Protein AF-T2T5H1-F1 (afdb_monomer_lite)

Radius of gyration: 21.7 Å; chains: 1; bounding box: 58×24×58 Å

Secondary structure (DSSP, 8-state):
--HHHHHHHHHHHHHHHHHHHHHHHHHHHHHHHHHTSS-HHHHHHHHHHHHHHHHHHHHHHHHHHHHHHHHHHHHHHHHHHH-----HHHHHHHHHHHHHHHHHHHHHHHHHHHHHHHHHHHHHHHHHHHHHHTTTT-

Sequence (138 aa):
MKPFDIILEARRILENRIKTLLLFFGLNMVCLSVSFTDKPHLCFWFLVVGCFLVHEWKKKQKDFQSVKSLKFDSVSELEKDLNMEVTNDEWENIKKLNEKLKMFFNVENAFYIFLLVSYLIVAMRAILSLIDNHGVLK

InterPro domains:
  IPR056918 Octameric membrane protein [PF24838] (10-126)

Organism: NCBI:txid1337391

pLDDT: mean 78.78, std 9.97, range [45.59, 91.56]

Foldseek 3Di:
DDLVVLLVVLVVVVVVVVVVLVVLLVLLVVLLVQLPDPPLVSVVVSLVVSVVSLVVVVVVLVVVVVVVVVSVVVVVVCCVVPVDCPDPVSVVSSVVSVVVVVVVVVVSVVSSVVSVVSSVVSVVVSVVVVCVVVVVPD

Structure (mmCIF, N/CA/C/O backbone):
data_AF-T2T5H1-F1
#
_entry.id   AF-T2T5H1-F1
#
loop_
_atom_site.group_PDB
_atom_site.id
_atom_site.type_symbol
_atom_site.label_atom_id
_atom_site.label_alt_id
_atom_site.label_comp_id
_atom_site.label_asym_id
_atom_site.label_entity_id
_atom_site.label_seq_id
_atom_site.pdbx_PDB_ins_code
_atom_site.Cartn_x
_atom_site.Cartn_y
_atom_site.Cartn_z
_atom_site.occupancy
_atom_site.B_iso_or_equiv
_atom_site.auth_seq_id
_atom_site.auth_comp_id
_atom_site.auth_asym_id
_atom_site.auth_atom_id
_atom_site.pdbx_PDB_model_num
ATOM 1 N N . MET A 1 1 ? -28.756 6.363 16.195 1.00 56.78 1 MET A N 1
ATOM 2 C CA . MET A 1 1 ? -27.808 5.273 15.867 1.00 56.78 1 MET A CA 1
ATOM 3 C C . MET A 1 1 ? -27.033 4.965 17.136 1.00 56.78 1 MET A C 1
ATOM 5 O O . MET A 1 1 ? -26.671 5.926 17.804 1.00 56.78 1 MET A O 1
ATOM 9 N N . LYS A 1 2 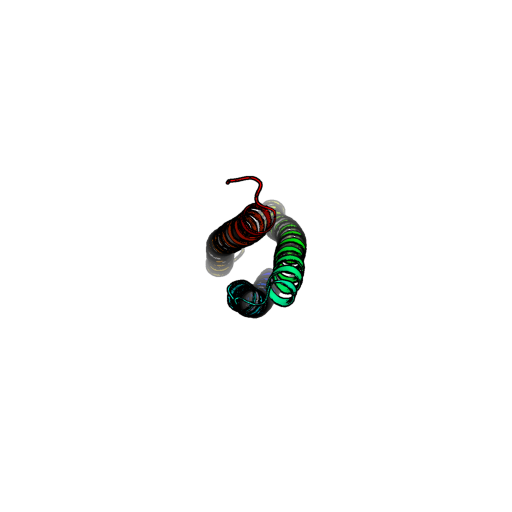? -26.872 3.700 17.547 1.00 66.06 2 LYS A N 1
ATOM 10 C CA . LYS A 1 2 ? -26.190 3.405 18.821 1.00 66.06 2 LYS A CA 1
ATOM 11 C C . LYS A 1 2 ? -24.668 3.599 18.668 1.00 66.06 2 LYS A C 1
ATOM 13 O O . LYS A 1 2 ? -24.154 3.313 17.584 1.00 66.06 2 LYS A O 1
ATOM 18 N N . PRO A 1 3 ? -23.938 4.023 19.718 1.00 62.53 3 PRO A N 1
ATOM 19 C CA . PRO A 1 3 ? -22.474 4.159 19.688 1.00 62.53 3 PRO A CA 1
ATOM 20 C C . PRO A 1 3 ? -21.775 2.868 19.244 1.00 62.53 3 PRO A C 1
ATOM 22 O O . PRO A 1 3 ? -20.865 2.886 18.414 1.00 62.53 3 PRO A O 1
ATOM 25 N N . PHE A 1 4 ? -22.286 1.728 19.712 1.00 68.69 4 PHE A N 1
ATOM 26 C CA . PHE A 1 4 ? -21.807 0.399 19.345 1.00 68.69 4 PHE A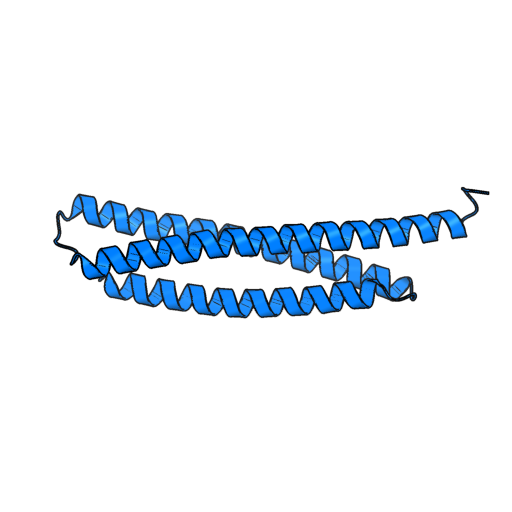 CA 1
ATOM 27 C C . PHE A 1 4 ? -21.866 0.107 17.834 1.00 68.69 4 PHE A C 1
ATOM 29 O O . PHE A 1 4 ? -20.916 -0.444 17.274 1.00 68.69 4 PHE A O 1
ATOM 36 N N . ASP A 1 5 ? -22.937 0.524 17.148 1.00 74.50 5 ASP A N 1
ATOM 37 C CA . ASP A 1 5 ? -23.087 0.309 15.702 1.00 74.50 5 ASP A CA 1
ATOM 38 C C . ASP A 1 5 ? -22.009 1.074 14.917 1.00 74.50 5 ASP A C 1
ATOM 40 O O . ASP A 1 5 ? -21.441 0.559 13.952 1.00 74.50 5 ASP A O 1
ATOM 44 N N . ILE A 1 6 ? -21.667 2.282 15.378 1.00 71.38 6 ILE A N 1
ATOM 45 C CA . ILE A 1 6 ? -20.627 3.132 14.786 1.00 71.38 6 ILE A CA 1
ATOM 46 C C . ILE A 1 6 ? -19.242 2.494 14.969 1.00 71.38 6 ILE A C 1
ATOM 48 O O . ILE A 1 6 ? -18.436 2.478 14.035 1.00 71.38 6 ILE A O 1
ATOM 52 N N . ILE A 1 7 ? -18.965 1.925 16.147 1.00 69.75 7 ILE A N 1
ATOM 53 C CA . ILE A 1 7 ? -17.705 1.223 16.443 1.00 69.75 7 ILE A CA 1
ATOM 54 C C . ILE A 1 7 ? -17.549 -0.016 15.556 1.00 69.75 7 ILE A C 1
ATOM 56 O O . ILE A 1 7 ? -16.4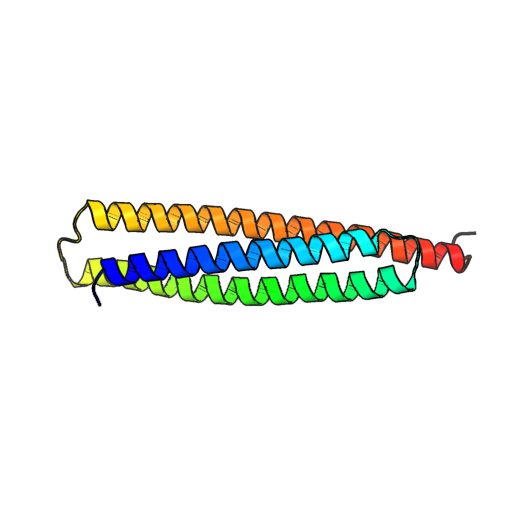77 -0.242 14.980 1.00 69.75 7 ILE A O 1
ATOM 60 N N . LEU A 1 8 ? -18.609 -0.818 15.428 1.00 78.69 8 LEU A N 1
ATOM 61 C CA . LEU A 1 8 ? -18.605 -2.022 14.600 1.00 78.69 8 LEU A CA 1
ATOM 62 C C . LEU A 1 8 ? -18.370 -1.672 13.125 1.00 78.69 8 LEU A C 1
ATOM 64 O O . LEU A 1 8 ? -17.551 -2.307 12.452 1.00 78.69 8 LEU A O 1
ATOM 68 N N . GLU A 1 9 ? -19.035 -0.627 12.633 1.00 79.94 9 GLU A N 1
ATOM 69 C CA . GLU A 1 9 ? -18.847 -0.140 11.270 1.00 79.94 9 GLU A CA 1
ATOM 70 C C . GLU A 1 9 ? -17.416 0.376 11.045 1.00 79.94 9 GLU A C 1
ATOM 72 O O . GLU A 1 9 ? -16.777 0.018 10.053 1.00 79.94 9 GLU A O 1
ATOM 77 N N . ALA A 1 10 ? -16.863 1.143 11.990 1.00 72.44 10 ALA A N 1
ATOM 78 C CA . ALA A 1 10 ? -15.492 1.642 11.918 1.00 72.44 10 ALA A CA 1
ATOM 79 C C . ALA A 1 10 ? -14.456 0.505 11.879 1.00 72.44 10 ALA A C 1
ATOM 81 O O . ALA A 1 10 ? -13.491 0.577 11.111 1.00 72.44 10 ALA A O 1
ATOM 82 N N . ARG A 1 11 ? -14.665 -0.573 12.651 1.00 78.31 11 ARG A N 1
ATOM 83 C CA . ARG A 1 11 ? -13.800 -1.765 12.620 1.00 78.31 11 ARG A CA 1
ATOM 84 C C . ARG A 1 11 ? -13.862 -2.469 11.263 1.00 78.31 11 ARG A C 1
ATOM 86 O O . ARG A 1 11 ? -12.814 -2.766 10.695 1.00 78.31 11 ARG A O 1
ATOM 93 N N . ARG A 1 12 ? -15.061 -2.665 10.705 1.00 82.81 12 ARG A N 1
ATOM 94 C CA . ARG A 1 12 ? -15.241 -3.267 9.371 1.00 82.81 12 ARG A CA 1
ATOM 95 C C . ARG A 1 12 ? -14.568 -2.435 8.273 1.00 82.81 12 ARG A C 1
ATOM 97 O O . ARG A 1 12 ? -13.922 -2.991 7.386 1.00 82.81 12 ARG A O 1
ATOM 104 N N . ILE A 1 13 ? -14.676 -1.105 8.339 1.00 79.38 13 ILE A N 1
ATOM 105 C CA . ILE A 1 13 ? -13.982 -0.199 7.411 1.00 79.38 13 ILE A CA 1
ATOM 106 C C . ILE A 1 13 ? -12.462 -0.364 7.537 1.00 79.38 13 ILE A C 1
ATOM 108 O O . ILE A 1 13 ? -11.773 -0.448 6.520 1.00 79.38 13 ILE A O 1
ATOM 112 N N . LEU A 1 14 ? -11.929 -0.440 8.761 1.00 77.12 14 LEU A N 1
ATOM 113 C CA . LEU A 1 14 ? -10.494 -0.618 8.995 1.00 77.12 14 LEU A CA 1
ATOM 114 C C . LEU A 1 14 ? -9.970 -1.947 8.427 1.00 77.12 14 LEU A C 1
ATOM 116 O O . LEU A 1 14 ? -8.944 -1.949 7.751 1.00 77.12 14 LEU A O 1
ATOM 120 N N . GLU A 1 15 ? -10.669 -3.060 8.650 1.00 82.69 15 GLU A N 1
ATOM 121 C CA . GLU A 1 15 ? -10.280 -4.369 8.102 1.00 82.69 15 GLU A CA 1
ATOM 122 C C . GLU A 1 15 ? -10.257 -4.362 6.567 1.00 82.69 15 GLU A C 1
ATOM 124 O O . GLU A 1 15 ? -9.273 -4.784 5.949 1.00 82.69 15 GLU A O 1
ATOM 129 N N . ASN A 1 16 ? -11.293 -3.800 5.938 1.00 82.31 16 ASN A N 1
ATOM 130 C CA . ASN A 1 16 ? -11.340 -3.646 4.484 1.00 82.31 16 ASN A CA 1
ATOM 131 C C . ASN A 1 16 ? -10.192 -2.772 3.961 1.00 82.31 16 ASN A C 1
ATOM 133 O O . ASN A 1 16 ? -9.614 -3.070 2.911 1.00 82.31 16 ASN A O 1
ATOM 137 N N . ARG A 1 17 ? -9.817 -1.717 4.692 1.00 79.50 17 ARG A N 1
ATOM 138 C CA . ARG A 1 17 ? -8.676 -0.863 4.339 1.00 79.50 17 ARG A CA 1
ATOM 139 C C . ARG A 1 17 ? -7.352 -1.604 4.418 1.00 79.50 17 ARG A C 1
ATOM 141 O O . ARG A 1 17 ? -6.583 -1.509 3.468 1.00 79.50 17 ARG A O 1
ATOM 148 N N . ILE A 1 18 ? -7.106 -2.373 5.479 1.00 82.25 18 ILE A N 1
ATOM 149 C CA . ILE A 1 18 ? -5.887 -3.188 5.614 1.00 82.25 18 ILE A CA 1
ATOM 150 C C . ILE A 1 18 ? -5.756 -4.144 4.428 1.00 82.25 18 ILE A C 1
ATOM 152 O O . ILE A 1 18 ? -4.702 -4.210 3.798 1.00 82.25 18 ILE A O 1
ATOM 156 N N . LYS A 1 19 ? -6.844 -4.834 4.070 1.00 85.50 19 LYS A N 1
ATOM 157 C CA . LYS A 1 19 ? -6.856 -5.751 2.925 1.00 85.50 19 LYS A CA 1
ATOM 158 C C . LYS A 1 19 ? -6.554 -5.029 1.610 1.00 85.50 19 LYS A C 1
ATOM 160 O O . LYS A 1 19 ? -5.750 -5.508 0.814 1.00 85.50 19 LYS A O 1
ATOM 165 N N . THR A 1 20 ? -7.175 -3.870 1.397 1.00 86.19 20 THR A N 1
ATOM 166 C CA . THR A 1 20 ? -6.970 -3.066 0.184 1.00 86.19 20 THR A CA 1
ATOM 167 C C . THR A 1 20 ? -5.537 -2.532 0.120 1.00 86.19 20 THR A C 1
ATOM 169 O O . THR A 1 20 ? -4.919 -2.583 -0.938 1.00 86.19 20 THR A O 1
ATOM 172 N N . LEU A 1 21 ? -4.972 -2.093 1.247 1.00 84.81 21 LEU A N 1
ATOM 173 C CA . LEU A 1 21 ? -3.586 -1.639 1.339 1.00 84.81 21 LEU A CA 1
ATOM 174 C C . LEU A 1 21 ? -2.599 -2.751 1.002 1.00 84.81 21 LEU A C 1
ATOM 176 O O . LEU A 1 21 ? -1.700 -2.529 0.199 1.00 84.81 21 LEU A O 1
ATOM 180 N N . LEU A 1 22 ? -2.773 -3.942 1.577 1.00 86.06 22 LEU A N 1
ATOM 181 C CA . LEU A 1 22 ? -1.898 -5.081 1.296 1.00 86.06 22 LEU A CA 1
ATOM 182 C C . LEU A 1 22 ? -1.936 -5.460 -0.188 1.00 86.06 22 LEU A C 1
ATOM 184 O O . LEU A 1 22 ? -0.890 -5.721 -0.780 1.00 86.06 22 LEU A O 1
ATOM 188 N N . LEU A 1 23 ? -3.121 -5.423 -0.804 1.00 88.25 23 LEU A N 1
ATOM 189 C CA . LEU A 1 23 ? -3.286 -5.662 -2.235 1.00 88.25 23 LEU A CA 1
ATOM 190 C C . LEU A 1 23 ? -2.548 -4.606 -3.076 1.00 88.25 23 LEU A C 1
ATOM 192 O O . LEU A 1 23 ? -1.759 -4.956 -3.951 1.00 88.25 23 LEU A O 1
ATOM 196 N N . PHE A 1 24 ? -2.774 -3.318 -2.800 1.00 87.44 24 PHE A N 1
ATOM 197 C CA . PHE A 1 24 ? -2.122 -2.222 -3.525 1.00 87.44 24 PHE A CA 1
ATOM 198 C C . PHE A 1 24 ? -0.608 -2.234 -3.347 1.00 87.44 24 PHE A C 1
ATOM 200 O O . PHE A 1 24 ? 0.124 -2.004 -4.310 1.00 87.44 24 PHE A O 1
ATOM 207 N N . PHE A 1 25 ? -0.136 -2.514 -2.136 1.00 86.25 25 PHE A N 1
ATOM 208 C CA . PHE A 1 25 ? 1.281 -2.642 -1.845 1.00 86.25 25 PHE A CA 1
ATOM 209 C C . PHE A 1 25 ? 1.894 -3.802 -2.634 1.00 86.25 25 PHE A C 1
ATOM 211 O O . PHE A 1 25 ? 2.887 -3.601 -3.325 1.00 86.25 25 PHE A O 1
ATOM 218 N N . GLY A 1 26 ? 1.261 -4.980 -2.626 1.00 89.69 26 GLY A N 1
ATOM 219 C CA . GLY A 1 26 ? 1.710 -6.132 -3.409 1.00 89.69 26 GLY A CA 1
ATOM 220 C C . GLY A 1 26 ? 1.799 -5.835 -4.908 1.00 89.69 26 GLY A C 1
ATOM 221 O O . GLY A 1 26 ? 2.828 -6.101 -5.526 1.00 89.69 26 GLY A O 1
ATOM 222 N N . LEU A 1 27 ? 0.769 -5.207 -5.485 1.00 90.19 27 LEU A N 1
ATOM 223 C CA . LEU A 1 27 ? 0.769 -4.805 -6.897 1.00 90.19 27 LEU A CA 1
ATOM 224 C C . LEU A 1 27 ? 1.889 -3.808 -7.218 1.00 90.19 27 LEU A C 1
ATOM 226 O O . LEU A 1 27 ? 2.564 -3.950 -8.237 1.00 90.19 27 LEU A O 1
ATOM 230 N N . ASN A 1 28 ? 2.125 -2.830 -6.341 1.00 90.12 28 ASN A N 1
ATOM 231 C CA . ASN A 1 28 ? 3.214 -1.871 -6.508 1.00 90.12 28 ASN A CA 1
ATOM 232 C C . ASN A 1 28 ? 4.593 -2.528 -6.406 1.00 90.12 28 ASN A C 1
ATOM 234 O O . ASN A 1 28 ? 5.475 -2.179 -7.180 1.00 90.12 28 ASN A O 1
ATOM 238 N N . MET A 1 29 ? 4.778 -3.503 -5.514 1.00 90.00 29 MET A N 1
ATOM 239 C CA . MET A 1 29 ? 6.034 -4.253 -5.419 1.00 90.00 29 MET A CA 1
ATOM 240 C C . MET A 1 29 ? 6.309 -5.074 -6.684 1.00 90.00 29 MET A C 1
ATOM 242 O O . MET A 1 29 ? 7.457 -5.152 -7.118 1.00 90.00 29 MET A O 1
ATOM 246 N N . VAL A 1 30 ? 5.270 -5.638 -7.311 1.00 89.69 30 VAL A N 1
ATOM 247 C CA . VAL A 1 30 ? 5.387 -6.308 -8.618 1.00 89.69 30 VAL A CA 1
ATOM 248 C C . VAL A 1 30 ? 5.727 -5.305 -9.722 1.00 89.69 30 VAL A C 1
ATOM 250 O O . VAL A 1 30 ? 6.624 -5.556 -10.519 1.00 89.69 30 VAL A O 1
ATOM 253 N N . CYS A 1 31 ? 5.061 -4.147 -9.764 1.00 88.56 31 CYS A N 1
ATOM 254 C CA . CYS A 1 31 ? 5.375 -3.122 -10.762 1.00 88.56 31 CYS A CA 1
ATOM 255 C C . CYS A 1 31 ? 6.813 -2.627 -10.611 1.00 88.56 31 CYS A C 1
ATOM 257 O O . CYS A 1 31 ? 7.553 -2.547 -11.590 1.00 88.56 31 CYS A O 1
ATOM 259 N N . LEU A 1 32 ? 7.231 -2.353 -9.377 1.00 87.69 32 LEU A N 1
ATOM 260 C CA . LEU A 1 32 ? 8.572 -1.891 -9.072 1.00 87.69 32 LEU A CA 1
ATOM 261 C C . LEU A 1 32 ? 9.622 -2.938 -9.465 1.00 87.69 32 LEU A C 1
ATOM 263 O O . LEU A 1 32 ? 10.580 -2.586 -10.145 1.00 87.69 32 LEU A O 1
ATOM 267 N N . SER A 1 33 ? 9.428 -4.217 -9.122 1.00 86.62 33 SER A N 1
ATOM 268 C CA . SER A 1 33 ? 10.382 -5.284 -9.462 1.00 86.62 33 SER A CA 1
ATOM 269 C C . SER A 1 33 ? 10.537 -5.482 -10.971 1.00 86.62 33 SER A C 1
ATOM 271 O O . SER A 1 33 ? 11.662 -5.576 -11.461 1.00 86.62 33 SER A O 1
ATOM 273 N N . VAL A 1 34 ? 9.437 -5.457 -11.732 1.00 85.88 34 VAL A N 1
ATOM 274 C CA . VAL A 1 34 ? 9.490 -5.528 -13.202 1.00 85.88 34 VAL A CA 1
ATOM 275 C C . VAL A 1 34 ? 10.163 -4.286 -13.788 1.00 85.88 34 VAL A C 1
ATOM 277 O O . VAL A 1 34 ? 10.884 -4.383 -14.783 1.00 85.88 34 VAL A O 1
ATOM 280 N N . SER A 1 35 ? 10.014 -3.130 -13.140 1.00 82.06 35 SER A N 1
ATOM 281 C CA . SER A 1 35 ? 10.652 -1.893 -13.589 1.00 82.06 35 SER A CA 1
ATOM 282 C C . SER A 1 35 ? 12.176 -1.878 -13.396 1.00 82.06 35 SER A C 1
ATOM 284 O O . SER A 1 35 ? 12.853 -1.066 -14.019 1.00 82.06 35 SER A O 1
ATOM 286 N N . PHE A 1 36 ? 12.745 -2.794 -12.603 1.00 78.25 36 PHE A N 1
ATOM 287 C CA . PHE A 1 36 ? 14.200 -2.975 -12.491 1.00 78.25 36 PHE A CA 1
ATOM 288 C C . PHE A 1 36 ? 14.808 -3.882 -13.571 1.00 78.25 36 PHE A C 1
ATOM 290 O O . PHE A 1 36 ? 16.035 -3.987 -13.632 1.00 78.25 36 PHE A O 1
ATOM 297 N N . THR A 1 37 ? 13.983 -4.519 -14.409 1.00 79.62 37 THR A N 1
ATOM 298 C CA . THR A 1 37 ? 14.454 -5.402 -15.485 1.00 79.62 37 THR A CA 1
ATOM 299 C C . THR A 1 37 ? 15.112 -4.621 -16.625 1.00 79.62 37 THR A C 1
ATOM 301 O O . THR A 1 37 ? 14.730 -3.493 -16.925 1.00 79.62 37 THR A O 1
ATOM 304 N N . ASP A 1 38 ? 16.056 -5.253 -17.325 1.00 71.81 38 ASP A N 1
ATOM 305 C CA . ASP A 1 38 ? 16.834 -4.615 -18.401 1.00 71.81 38 ASP A CA 1
ATOM 306 C C . ASP A 1 38 ? 16.057 -4.454 -19.723 1.00 71.81 38 ASP A C 1
ATOM 308 O O . ASP A 1 38 ? 16.614 -4.071 -20.750 1.00 71.81 38 ASP A O 1
ATOM 312 N N . LYS A 1 39 ? 14.752 -4.758 -19.732 1.00 79.19 39 LYS A N 1
ATOM 313 C CA . LYS A 1 39 ? 13.885 -4.589 -20.903 1.00 79.19 39 LYS A CA 1
ATOM 314 C C . LYS A 1 39 ? 13.264 -3.185 -20.874 1.00 79.19 39 LYS A C 1
ATOM 316 O O . LYS A 1 39 ? 12.314 -2.972 -20.119 1.00 79.19 39 LYS A O 1
ATOM 321 N N . PRO A 1 40 ? 13.707 -2.244 -21.730 1.00 73.38 40 PRO A N 1
ATOM 322 C CA . PRO A 1 40 ? 13.332 -0.831 -21.621 1.00 73.38 40 PRO A CA 1
ATOM 323 C C . PRO A 1 40 ? 11.833 -0.587 -21.831 1.00 73.38 40 PRO A C 1
ATOM 325 O O . PRO A 1 40 ? 11.243 0.249 -21.155 1.00 73.38 40 PRO A O 1
ATOM 328 N N . HIS A 1 41 ? 11.190 -1.362 -22.712 1.00 77.50 41 HIS A N 1
ATOM 329 C CA . HIS A 1 41 ? 9.745 -1.270 -22.923 1.00 77.50 41 HIS A CA 1
ATOM 330 C C . HIS A 1 41 ? 8.967 -1.686 -21.667 1.00 77.50 41 HIS A C 1
ATOM 332 O O . HIS A 1 41 ? 8.119 -0.931 -21.205 1.00 77.50 41 HIS A O 1
ATOM 338 N N . LEU A 1 42 ? 9.277 -2.841 -21.064 1.00 79.75 42 LEU A N 1
ATOM 339 C CA . LEU A 1 42 ? 8.601 -3.292 -19.841 1.00 79.75 42 LEU A CA 1
ATOM 340 C C . LEU A 1 42 ? 8.854 -2.330 -18.684 1.00 79.75 42 LEU A C 1
ATOM 342 O O . LEU A 1 42 ? 7.914 -1.983 -17.978 1.00 79.75 42 LEU A O 1
ATOM 346 N N . CYS A 1 43 ? 10.091 -1.854 -18.536 1.00 81.69 43 CYS A N 1
ATOM 347 C CA . CYS A 1 43 ? 10.441 -0.851 -17.540 1.00 81.69 43 CYS A CA 1
ATOM 348 C C . CYS A 1 43 ? 9.539 0.385 -17.653 1.00 81.69 43 CYS A C 1
ATOM 350 O O . CYS A 1 43 ? 8.899 0.769 -16.677 1.00 81.69 43 CYS A O 1
ATOM 352 N N . PHE A 1 44 ? 9.402 0.949 -18.856 1.00 82.81 44 PHE A N 1
ATOM 353 C CA . PHE A 1 44 ? 8.569 2.127 -19.078 1.00 82.81 44 PHE A CA 1
ATOM 354 C C . PHE A 1 44 ? 7.081 1.865 -18.800 1.00 82.81 44 PHE A C 1
ATOM 356 O O . PHE A 1 44 ? 6.442 2.637 -18.086 1.00 82.81 44 PHE A O 1
ATOM 363 N N . TRP A 1 45 ? 6.526 0.760 -19.309 1.00 86.00 45 TRP A N 1
ATOM 364 C CA . TRP A 1 45 ? 5.117 0.409 -19.091 1.00 86.00 45 TRP A CA 1
ATOM 365 C C . TRP A 1 45 ? 4.795 0.217 -17.603 1.00 86.00 45 TRP A C 1
ATOM 367 O O . TRP A 1 45 ? 3.814 0.773 -17.109 1.00 86.00 45 TRP A O 1
ATOM 377 N N . PHE A 1 46 ? 5.628 -0.526 -16.871 1.00 87.56 46 PHE A N 1
ATOM 378 C CA . PHE A 1 46 ? 5.405 -0.788 -15.448 1.00 87.56 46 PHE A CA 1
ATOM 379 C C . PHE A 1 46 ? 5.709 0.420 -14.556 1.00 87.56 46 PHE A C 1
ATOM 381 O O . PHE A 1 46 ? 5.047 0.576 -13.530 1.00 87.56 46 PHE A O 1
ATOM 388 N N . LEU A 1 47 ? 6.609 1.320 -14.967 1.00 86.69 47 LEU A N 1
ATOM 389 C CA . LEU A 1 47 ? 6.802 2.617 -14.315 1.00 86.69 47 LEU A CA 1
ATOM 390 C C . LEU A 1 47 ? 5.520 3.460 -14.398 1.00 86.69 47 LEU A C 1
ATOM 392 O O . LEU A 1 47 ? 5.058 3.985 -13.386 1.00 86.69 47 LEU A O 1
ATOM 396 N N . VAL A 1 48 ? 4.914 3.561 -15.586 1.00 87.75 48 VAL A N 1
ATOM 397 C CA . VAL A 1 48 ? 3.672 4.326 -15.795 1.00 87.75 48 VAL A CA 1
ATOM 398 C C . VAL A 1 48 ? 2.513 3.717 -15.005 1.00 87.75 48 VAL A C 1
ATOM 400 O O . VAL A 1 48 ? 1.826 4.436 -14.277 1.00 87.75 48 VAL A O 1
ATOM 403 N N . VAL A 1 49 ? 2.317 2.396 -15.093 1.00 90.81 49 VAL A N 1
ATOM 404 C CA . VAL A 1 49 ? 1.265 1.684 -14.344 1.00 90.81 49 VAL A CA 1
ATOM 405 C C . VAL A 1 49 ? 1.474 1.825 -12.835 1.00 90.81 49 VAL A C 1
ATOM 407 O O . VAL A 1 49 ? 0.528 2.121 -12.107 1.00 90.81 49 VAL A O 1
ATOM 410 N N . GLY A 1 50 ? 2.710 1.680 -12.360 1.00 90.00 50 GLY A N 1
ATOM 411 C CA . GLY A 1 50 ? 3.066 1.842 -10.955 1.00 90.00 50 GLY A CA 1
ATOM 412 C C . GLY A 1 50 ? 2.759 3.240 -10.418 1.00 90.00 50 GLY A C 1
ATOM 413 O O . GLY A 1 50 ? 2.070 3.387 -9.406 1.00 90.00 50 GLY A O 1
ATOM 414 N N . CYS A 1 51 ? 3.175 4.282 -11.140 1.00 88.81 51 CYS A N 1
ATOM 415 C CA . CYS A 1 51 ? 2.853 5.672 -10.809 1.00 88.81 51 CYS A CA 1
ATOM 416 C C . CYS A 1 51 ? 1.339 5.940 -10.813 1.00 88.81 51 CYS A C 1
ATOM 418 O O . CYS A 1 51 ? 0.833 6.632 -9.925 1.00 88.81 51 CYS A O 1
ATOM 420 N N . PHE A 1 52 ? 0.598 5.368 -11.768 1.00 90.31 52 PHE A N 1
ATOM 421 C CA . PHE A 1 52 ? -0.861 5.477 -11.820 1.00 90.31 52 PHE A CA 1
ATOM 422 C C . PHE A 1 52 ? -1.529 4.847 -10.587 1.00 90.31 52 PHE A C 1
ATOM 424 O O . PHE A 1 52 ? -2.382 5.478 -9.961 1.00 90.31 52 PHE A O 1
ATOM 431 N N . LEU A 1 53 ? -1.093 3.652 -10.175 1.00 90.12 53 LEU A N 1
ATOM 432 C CA . LEU A 1 53 ? -1.603 2.978 -8.977 1.00 90.12 53 LEU A CA 1
ATOM 433 C C . LEU A 1 53 ? -1.333 3.784 -7.699 1.00 90.12 53 LEU A C 1
ATOM 435 O O . LEU A 1 53 ? -2.214 3.894 -6.845 1.00 90.12 53 LEU A O 1
ATOM 439 N N . VAL A 1 54 ? -0.141 4.378 -7.568 1.00 89.50 54 VAL A N 1
ATOM 440 C CA . VAL A 1 54 ? 0.201 5.273 -6.446 1.00 89.50 54 VAL A CA 1
ATOM 441 C C . VAL A 1 54 ? -0.715 6.501 -6.419 1.00 89.50 54 VAL A C 1
ATOM 443 O O . VAL A 1 54 ? -1.173 6.918 -5.350 1.00 89.50 54 VAL A O 1
ATOM 446 N N . HIS A 1 55 ? -1.021 7.071 -7.585 1.00 88.12 55 HIS A N 1
ATOM 447 C CA . HIS A 1 55 ? -1.923 8.212 -7.697 1.00 88.12 55 HIS A CA 1
ATOM 448 C C . HIS A 1 55 ? -3.367 7.857 -7.304 1.00 88.12 55 HIS A C 1
ATOM 450 O O . HIS A 1 55 ? -3.968 8.551 -6.477 1.00 88.12 55 HIS A O 1
ATOM 456 N N . GLU A 1 56 ? -3.921 6.761 -7.834 1.00 89.00 56 GLU A N 1
ATOM 457 C CA . GLU A 1 56 ? -5.258 6.291 -7.448 1.00 89.00 56 GLU A CA 1
ATOM 458 C C . GLU A 1 56 ? -5.354 5.987 -5.952 1.00 89.00 56 GLU A C 1
ATOM 460 O O . GLU A 1 56 ? -6.346 6.339 -5.305 1.00 89.00 56 GLU A O 1
ATOM 465 N N . TRP A 1 57 ? -4.309 5.378 -5.388 1.00 86.19 57 TRP A N 1
ATOM 466 C CA . TRP A 1 57 ? -4.231 5.097 -3.961 1.00 86.19 57 TRP A CA 1
ATOM 467 C C . TRP A 1 57 ? -4.340 6.376 -3.127 1.00 86.19 57 TRP A C 1
ATOM 469 O O . TRP A 1 57 ? -5.153 6.452 -2.203 1.00 86.19 57 TRP A O 1
ATOM 479 N N . LYS A 1 58 ? -3.586 7.420 -3.488 1.00 85.81 58 LYS A N 1
ATOM 480 C CA . LYS A 1 58 ? -3.619 8.707 -2.782 1.00 85.81 58 LYS A CA 1
ATOM 481 C C . LYS A 1 58 ? -4.984 9.385 -2.851 1.00 85.81 58 LYS A C 1
ATOM 483 O O . LYS A 1 58 ? -5.399 10.008 -1.874 1.00 85.81 58 LYS A O 1
ATOM 488 N N . LYS A 1 59 ? -5.694 9.260 -3.975 1.00 86.75 59 LYS A N 1
ATOM 489 C CA . LYS A 1 59 ? -7.065 9.772 -4.104 1.00 86.75 59 LYS A CA 1
ATOM 490 C C . LYS A 1 59 ? -8.002 9.066 -3.121 1.00 86.75 59 LYS A C 1
ATOM 492 O O . LYS A 1 59 ? -8.622 9.733 -2.300 1.00 86.75 59 LYS A O 1
ATOM 497 N N . LYS A 1 60 ? -8.000 7.727 -3.118 1.00 83.00 60 LYS A N 1
ATOM 498 C CA . LYS A 1 60 ? -8.804 6.929 -2.176 1.00 83.00 60 LYS A CA 1
ATOM 499 C C . LYS A 1 60 ? -8.471 7.252 -0.720 1.00 83.00 60 LYS A C 1
ATOM 501 O O . LYS A 1 60 ? -9.369 7.361 0.108 1.00 83.00 60 LYS A O 1
ATOM 506 N N . GLN A 1 61 ? -7.193 7.446 -0.398 1.00 81.06 61 GLN A N 1
ATOM 507 C CA . GLN A 1 61 ? -6.761 7.775 0.959 1.00 81.06 61 GLN A CA 1
ATOM 508 C C . GLN A 1 61 ? -7.361 9.097 1.468 1.00 81.06 61 GLN A C 1
ATOM 510 O O . GLN A 1 61 ? -7.805 9.156 2.616 1.00 81.06 61 GLN A O 1
ATOM 515 N N . LYS A 1 62 ? -7.415 10.136 0.620 1.00 82.75 62 LYS A N 1
ATOM 516 C CA . LYS A 1 62 ? -8.028 11.431 0.965 1.00 82.75 62 LYS A CA 1
ATOM 517 C C . LYS A 1 62 ? -9.521 11.293 1.259 1.00 82.75 62 LYS A C 1
ATOM 519 O O . LYS A 1 62 ? -9.984 11.809 2.276 1.00 82.75 62 LYS A O 1
ATOM 524 N N . ASP A 1 63 ? -10.240 10.550 0.421 1.00 80.56 63 ASP A N 1
ATOM 525 C CA . ASP A 1 63 ? -11.676 10.310 0.597 1.00 80.56 63 ASP A CA 1
ATOM 526 C C . ASP A 1 63 ? -11.947 9.603 1.938 1.00 80.56 63 ASP A C 1
ATOM 528 O O . ASP A 1 63 ? -12.811 10.012 2.715 1.00 80.56 63 ASP A O 1
ATOM 532 N N . PHE A 1 64 ? -11.132 8.601 2.285 1.00 75.44 64 PHE A N 1
ATOM 533 C CA . PHE A 1 64 ? -11.245 7.904 3.569 1.00 75.44 64 PHE A CA 1
ATOM 534 C C . PHE A 1 64 ? -10.905 8.775 4.779 1.00 75.44 64 PHE A C 1
ATOM 536 O O . PHE A 1 64 ? -11.511 8.607 5.840 1.00 75.44 64 PHE A O 1
ATOM 543 N N . GLN A 1 65 ? -9.932 9.678 4.660 1.00 76.69 65 GLN A N 1
ATOM 544 C CA . GLN A 1 65 ? -9.580 10.592 5.744 1.00 76.69 65 GLN A CA 1
ATOM 545 C C . GLN A 1 65 ? -10.729 11.564 6.042 1.00 76.69 65 GLN A C 1
ATOM 547 O O . GLN A 1 65 ? -11.049 11.764 7.212 1.00 76.69 65 GLN A O 1
ATOM 552 N N . SER A 1 66 ? -11.380 12.086 4.999 1.00 75.75 66 SER A N 1
ATOM 553 C CA . SER A 1 66 ? -12.534 12.986 5.110 1.00 75.75 66 SER A CA 1
ATOM 554 C C . SER A 1 66 ? -13.759 12.303 5.726 1.00 75.75 66 SER A C 1
ATOM 556 O O . SER A 1 66 ? -14.332 12.816 6.685 1.00 75.75 66 SER A O 1
ATOM 558 N N . VAL A 1 67 ? -14.133 11.111 5.244 1.00 74.62 67 VAL A N 1
ATOM 559 C CA . VAL A 1 67 ? -15.279 10.365 5.799 1.00 74.62 67 VAL A CA 1
ATOM 560 C C . VAL A 1 67 ? -15.038 9.998 7.264 1.00 74.62 67 VAL A C 1
ATOM 562 O O . VAL A 1 67 ? -15.963 10.021 8.076 1.00 74.62 67 VAL A O 1
ATOM 565 N N . LYS A 1 68 ? -13.792 9.670 7.628 1.00 72.00 68 LYS A N 1
ATOM 566 C CA . LYS A 1 68 ? -13.439 9.341 9.010 1.00 72.00 68 LYS A CA 1
ATOM 567 C C . LYS A 1 68 ? -13.532 10.562 9.926 1.00 72.00 68 LYS A C 1
ATOM 569 O O . LYS A 1 68 ? -14.131 10.421 10.987 1.00 72.00 68 LYS A O 1
ATOM 574 N N . SER A 1 69 ? -12.911 11.695 9.574 1.00 68.44 69 SER A N 1
ATOM 575 C CA . SER A 1 69 ? -12.952 12.887 10.437 1.00 68.44 69 SER A CA 1
ATOM 576 C C . SER A 1 69 ? -14.397 13.268 10.719 1.00 68.44 69 SER A C 1
ATOM 578 O O . SER A 1 69 ? -14.778 13.334 11.876 1.00 68.44 69 SER A O 1
ATOM 580 N N . LEU A 1 70 ? -15.231 13.294 9.678 1.00 63.66 70 LEU A N 1
ATOM 581 C CA . LEU A 1 70 ? -16.649 13.608 9.795 1.00 63.66 70 LEU A CA 1
ATOM 582 C C . LEU A 1 70 ? -17.389 12.647 10.741 1.00 63.66 70 LEU A C 1
ATOM 584 O O . LEU A 1 70 ? -18.097 13.102 11.631 1.00 63.66 70 LEU A O 1
ATOM 588 N N . LYS A 1 71 ? -17.182 11.325 10.624 1.00 71.06 71 LYS A N 1
ATOM 589 C CA . LYS A 1 71 ? -17.817 10.352 11.535 1.00 71.06 71 LYS A CA 1
ATOM 590 C C . LYS A 1 71 ? -17.352 10.500 12.991 1.00 71.06 71 LYS A C 1
ATOM 592 O O . LYS A 1 71 ? -18.172 10.354 13.891 1.00 71.06 71 LYS A O 1
ATOM 597 N N . PHE A 1 72 ? -16.065 10.749 13.242 1.00 68.69 72 PHE A N 1
ATOM 598 C CA . PHE A 1 72 ? -15.552 10.925 14.610 1.00 68.69 72 PHE A CA 1
ATOM 599 C C . PHE A 1 72 ? -15.961 12.269 15.218 1.00 68.69 72 PHE A C 1
ATOM 601 O O . PHE A 1 72 ? -16.288 12.312 16.402 1.00 68.69 72 PHE A O 1
ATOM 608 N N . ASP A 1 73 ? -15.989 13.328 14.411 1.00 70.81 73 ASP A N 1
ATOM 609 C CA . ASP A 1 73 ? -16.451 14.651 14.824 1.00 70.81 73 ASP A CA 1
ATOM 610 C C . ASP A 1 73 ? -17.928 14.579 15.230 1.00 70.81 73 ASP A C 1
ATOM 612 O O . ASP A 1 73 ? -18.274 15.008 16.327 1.00 70.81 73 ASP A O 1
ATOM 616 N N . SER A 1 74 ? -18.774 13.900 14.441 1.00 71.00 74 SER A N 1
ATOM 617 C CA . SER A 1 74 ? -20.177 13.663 14.806 1.00 71.00 74 SER A CA 1
ATOM 618 C C . SER A 1 74 ? -20.343 12.847 16.090 1.00 71.00 74 SER A C 1
ATOM 620 O O . SER A 1 74 ? -21.257 13.117 16.857 1.00 71.00 74 SER A O 1
ATOM 622 N N . VAL A 1 75 ? -19.485 11.852 16.351 1.00 68.31 75 VAL A N 1
ATOM 623 C CA . VAL A 1 75 ? -19.531 11.081 17.610 1.00 68.31 75 VAL A CA 1
ATOM 624 C C . VAL A 1 75 ? -19.187 11.964 18.812 1.00 68.31 75 VAL A C 1
ATOM 626 O O . VAL A 1 75 ? -19.853 11.865 19.838 1.00 68.31 75 VAL A O 1
ATOM 629 N N . SER A 1 76 ? -18.187 12.842 18.688 1.00 69.38 76 SER A N 1
ATOM 630 C CA . SER A 1 76 ? -17.808 13.775 19.759 1.00 69.38 76 SER A CA 1
ATOM 631 C C . SER A 1 76 ? -18.834 14.894 19.965 1.00 69.38 76 SER A C 1
ATOM 633 O O . SER A 1 76 ? -19.033 15.359 21.084 1.00 69.38 76 SER A O 1
ATOM 635 N N . GLU A 1 77 ? -19.492 15.347 18.901 1.00 72.50 77 GLU A N 1
ATOM 636 C CA . GLU A 1 77 ? -20.563 16.343 18.984 1.00 72.50 77 GLU A CA 1
ATOM 637 C C . GLU A 1 77 ? -21.814 15.750 19.645 1.00 72.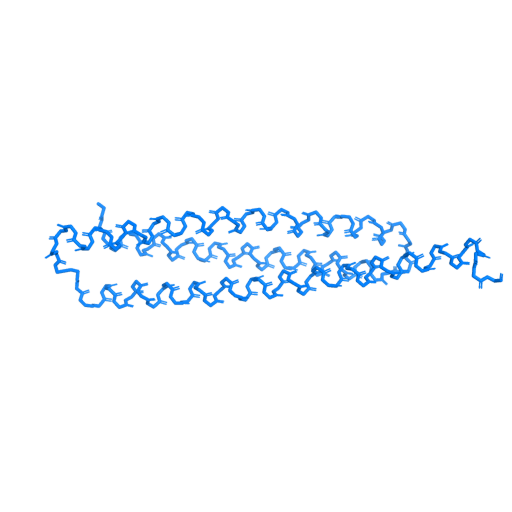50 77 GLU A C 1
ATOM 639 O O . GLU A 1 77 ? -22.371 16.352 20.559 1.00 72.50 77 GLU A O 1
ATOM 644 N N . LEU A 1 78 ? -22.175 14.512 19.284 1.00 66.88 78 LEU A N 1
ATOM 645 C CA . LEU A 1 78 ? -23.277 13.766 19.895 1.00 66.88 78 LEU A CA 1
ATOM 646 C C . LEU A 1 78 ? -23.066 13.529 21.403 1.00 66.88 78 LEU A C 1
ATOM 648 O O . LEU A 1 78 ? -24.025 13.575 22.170 1.00 66.88 78 LEU A O 1
ATOM 652 N N . G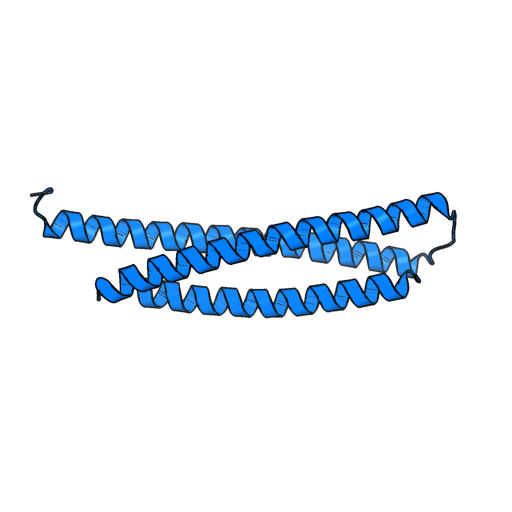LU A 1 79 ? -21.823 13.300 21.833 1.00 64.94 79 GLU A N 1
ATOM 653 C CA . GLU A 1 79 ? -21.438 13.191 23.249 1.00 64.94 79 GLU A CA 1
ATOM 654 C C . GLU A 1 79 ? -21.726 14.491 24.019 1.00 64.94 79 GLU A C 1
ATOM 656 O O . GLU A 1 79 ? -22.321 14.454 25.098 1.00 64.94 79 GLU A O 1
ATOM 661 N N . LYS A 1 80 ? -21.349 15.645 23.449 1.00 69.31 80 LYS A N 1
ATOM 662 C CA . LYS A 1 80 ? -21.583 16.963 24.061 1.00 69.31 80 LYS A CA 1
ATOM 663 C C . LYS A 1 80 ? -23.068 17.304 24.147 1.00 69.31 80 LYS A C 1
ATOM 665 O O . LYS A 1 80 ? -23.498 17.843 25.163 1.00 69.31 80 LYS A O 1
ATOM 670 N N . ASP A 1 81 ? -23.826 16.993 23.098 1.00 63.88 81 ASP A N 1
ATOM 671 C CA . ASP A 1 81 ? -25.239 17.368 22.986 1.00 63.88 81 ASP A CA 1
ATOM 672 C C . ASP A 1 81 ? -26.154 16.526 23.875 1.00 63.88 81 ASP A C 1
ATOM 674 O O . ASP A 1 81 ? -27.102 17.050 24.461 1.00 63.88 81 ASP A O 1
ATOM 678 N N . LEU A 1 82 ? -25.900 15.218 23.993 1.00 58.56 82 LEU A N 1
ATOM 679 C CA . LEU A 1 82 ? -26.801 14.348 24.748 1.00 58.56 82 LEU A CA 1
ATOM 680 C C . LEU A 1 82 ? -26.529 14.316 26.252 1.00 58.56 82 LEU A C 1
ATOM 682 O O . LEU A 1 82 ? -27.373 13.780 26.972 1.00 58.56 82 LEU A O 1
ATOM 686 N N . ASN A 1 83 ? -25.388 14.834 26.735 1.00 57.25 83 ASN A N 1
ATOM 687 C CA . ASN A 1 83 ? -24.926 14.660 28.124 1.00 57.25 83 ASN A CA 1
ATOM 688 C C . ASN A 1 83 ? -25.111 13.201 28.610 1.00 57.25 83 ASN A C 1
ATOM 690 O O . ASN A 1 83 ? -25.367 12.942 29.786 1.00 57.25 83 ASN A O 1
ATOM 694 N N . MET A 1 84 ? -25.101 12.255 27.661 1.00 57.97 84 MET A N 1
ATOM 695 C CA . MET A 1 84 ? -25.437 10.863 27.891 1.00 57.97 84 MET A CA 1
ATOM 696 C C . MET A 1 84 ? -24.182 10.167 28.364 1.00 57.97 84 MET A C 1
ATOM 698 O O . MET A 1 84 ? -23.104 10.327 27.795 1.00 57.97 84 MET A O 1
ATOM 702 N N . GLU A 1 85 ? -24.381 9.353 29.386 1.00 55.97 85 GLU A N 1
ATOM 703 C CA . GLU A 1 85 ? -23.452 8.390 29.944 1.00 55.97 85 GLU A CA 1
ATOM 704 C C . GLU A 1 85 ? -23.104 7.334 28.875 1.00 55.97 85 GLU A C 1
ATOM 706 O O . GLU A 1 85 ? -23.557 6.194 28.924 1.00 55.97 85 GLU A O 1
ATOM 711 N N . VAL A 1 86 ? -22.331 7.715 27.848 1.00 59.75 86 VAL A N 1
ATOM 712 C CA . VAL A 1 86 ? -21.532 6.748 27.091 1.00 59.75 86 VAL A CA 1
ATOM 713 C C . VAL A 1 86 ? -20.708 6.038 28.150 1.00 59.75 86 VAL A C 1
ATOM 715 O O . VAL A 1 86 ? -19.986 6.687 28.913 1.00 59.75 86 VAL A O 1
ATOM 718 N N . THR A 1 87 ? -20.869 4.723 28.264 1.00 62.91 87 THR A N 1
ATOM 719 C CA . THR A 1 87 ? -20.136 3.971 29.276 1.00 62.91 87 THR A CA 1
ATOM 720 C C . THR A 1 87 ? -18.648 4.228 29.077 1.00 62.91 87 THR A C 1
ATOM 722 O O . THR A 1 87 ? -18.154 4.280 27.948 1.00 62.91 87 THR A O 1
ATOM 725 N N . ASN A 1 88 ? -17.915 4.416 30.179 1.00 70.75 88 ASN A N 1
ATOM 726 C CA . ASN A 1 88 ? -16.479 4.710 30.123 1.00 70.75 88 ASN A CA 1
ATOM 727 C C . ASN A 1 88 ? -15.714 3.712 29.226 1.00 70.75 88 ASN A C 1
ATOM 729 O O . ASN A 1 88 ? -14.740 4.090 28.578 1.00 70.75 88 ASN A O 1
ATOM 733 N N . ASP A 1 89 ? -16.181 2.459 29.139 1.00 75.12 89 ASP A N 1
ATOM 734 C CA . ASP A 1 89 ? -15.581 1.420 28.299 1.00 75.12 89 ASP A CA 1
ATOM 735 C C . ASP A 1 89 ? -15.807 1.632 26.785 1.00 75.12 89 ASP A C 1
ATOM 737 O O . ASP A 1 89 ? -14.886 1.435 25.988 1.00 75.12 89 ASP A O 1
ATOM 741 N N . GLU A 1 90 ? -16.997 2.066 26.361 1.00 73.06 90 GLU A N 1
ATOM 742 C CA . GLU A 1 90 ? -17.320 2.358 24.962 1.00 73.06 90 GLU A CA 1
ATOM 743 C C . GLU A 1 90 ? -16.484 3.539 24.474 1.00 73.06 90 GLU A C 1
ATOM 745 O O . GLU A 1 90 ? -15.885 3.482 23.394 1.00 73.06 90 GLU A O 1
ATOM 750 N N . TRP A 1 91 ? -16.361 4.573 25.307 1.00 74.00 91 TRP A N 1
ATOM 751 C CA . TRP A 1 91 ? -15.528 5.733 25.017 1.00 74.00 91 TRP A CA 1
ATOM 752 C C . TRP A 1 91 ? -14.042 5.375 24.908 1.00 74.00 91 TRP A C 1
ATOM 754 O O . TRP A 1 91 ? -13.363 5.762 23.949 1.00 74.00 91 TRP A O 1
ATOM 764 N N . GLU A 1 92 ? -13.529 4.571 25.840 1.00 79.62 92 GLU A N 1
ATOM 765 C CA . GLU A 1 92 ? -12.144 4.102 25.808 1.00 79.62 92 GLU A CA 1
ATOM 766 C C . GLU A 1 92 ? -11.859 3.270 24.544 1.00 79.62 92 GLU A C 1
ATOM 768 O O . GLU A 1 92 ? -10.816 3.433 23.895 1.00 79.62 92 GLU A O 1
ATOM 773 N N . ASN A 1 93 ? -12.820 2.448 24.114 1.00 80.00 93 ASN A N 1
ATOM 774 C CA . ASN A 1 93 ? -12.738 1.694 22.866 1.00 80.00 93 ASN A CA 1
ATOM 775 C C . ASN A 1 93 ? -12.703 2.603 21.625 1.00 80.00 93 ASN A C 1
ATOM 777 O O . ASN A 1 93 ? -11.879 2.373 20.731 1.00 80.00 93 ASN A O 1
ATOM 781 N N . ILE A 1 94 ? -13.536 3.648 21.566 1.00 75.00 94 ILE A N 1
ATOM 782 C CA . ILE A 1 94 ? -13.543 4.639 20.472 1.00 75.00 94 ILE A CA 1
ATOM 783 C C . ILE A 1 94 ? -12.198 5.363 20.400 1.00 75.00 94 ILE A C 1
ATOM 785 O O . ILE A 1 94 ? -11.600 5.459 19.321 1.00 75.00 94 ILE A O 1
ATOM 789 N N . LYS A 1 95 ? -11.677 5.816 21.544 1.00 77.12 95 LYS A N 1
ATOM 790 C CA . LYS A 1 95 ? -10.379 6.495 21.636 1.00 77.12 95 LYS A CA 1
ATOM 791 C C . LYS A 1 95 ? -9.244 5.603 21.136 1.00 77.12 95 LYS A C 1
ATOM 793 O O . LYS A 1 95 ? -8.478 6.009 20.258 1.00 77.12 95 LYS A O 1
ATOM 798 N N . LYS A 1 96 ? -9.187 4.354 21.605 1.00 82.69 96 LYS A N 1
ATOM 799 C CA . LYS A 1 96 ? -8.185 3.362 21.185 1.00 82.69 96 LYS A CA 1
ATOM 800 C C . LYS A 1 96 ? -8.270 3.053 19.690 1.00 82.69 96 LYS A C 1
ATOM 802 O O . LYS A 1 96 ? -7.247 2.864 19.028 1.00 82.69 96 LYS A O 1
ATOM 807 N N . LEU A 1 97 ? -9.479 3.008 19.131 1.00 79.62 97 LEU A N 1
ATOM 808 C CA . LEU A 1 97 ? -9.698 2.796 17.701 1.00 79.62 97 LEU A CA 1
ATOM 809 C C . LEU A 1 97 ? -9.250 4.015 16.877 1.00 79.62 97 LEU A C 1
ATOM 811 O O . LEU A 1 97 ? -8.614 3.846 15.832 1.00 79.62 97 LEU A O 1
ATOM 815 N N . ASN A 1 98 ? -9.492 5.235 17.365 1.00 77.69 98 ASN A N 1
ATOM 816 C CA . ASN A 1 98 ? -9.002 6.460 16.737 1.00 77.69 98 ASN A CA 1
ATOM 817 C C . ASN A 1 98 ? -7.466 6.526 16.718 1.00 77.69 98 ASN A C 1
ATOM 819 O O . ASN A 1 98 ? -6.879 6.816 15.672 1.00 77.69 98 ASN A O 1
ATOM 823 N N . GLU A 1 99 ? -6.817 6.203 17.840 1.00 83.25 99 GLU A N 1
ATOM 824 C CA . GLU A 1 99 ? -5.355 6.139 17.957 1.00 83.25 99 GLU A CA 1
ATOM 825 C C . GLU A 1 99 ? -4.752 5.104 17.003 1.00 83.25 99 GLU A C 1
ATOM 827 O O . GLU A 1 99 ? -3.845 5.431 16.233 1.00 83.25 99 GLU A O 1
ATOM 832 N N . LYS A 1 100 ? -5.302 3.881 16.968 1.00 80.75 100 LYS A N 1
ATOM 833 C CA . LYS A 1 100 ? -4.884 2.845 16.008 1.00 80.75 100 LYS A CA 1
ATOM 834 C C . LYS A 1 100 ? -5.002 3.323 14.566 1.00 80.75 100 LYS A C 1
ATOM 836 O O . LYS A 1 100 ? -4.079 3.126 13.780 1.00 80.75 100 LYS A O 1
ATOM 841 N N . LEU A 1 101 ? -6.102 3.986 14.217 1.00 77.44 101 LEU A N 1
ATOM 842 C CA . LEU A 1 101 ? -6.287 4.545 12.879 1.00 77.44 101 LEU A CA 1
ATOM 843 C C . LEU A 1 101 ? -5.281 5.659 12.572 1.00 77.44 101 LEU A C 1
ATOM 845 O O . LEU A 1 101 ? -4.783 5.722 11.453 1.00 77.44 101 LEU A O 1
ATOM 849 N N . LYS A 1 102 ? -4.977 6.539 13.533 1.00 80.50 102 LYS A N 1
ATOM 850 C CA . LYS A 1 102 ? -3.979 7.607 13.362 1.00 80.50 102 LYS A CA 1
ATOM 851 C C . LYS A 1 102 ? -2.593 7.023 13.082 1.00 80.50 102 LYS A C 1
ATOM 853 O O . LYS A 1 102 ? -1.929 7.471 12.150 1.00 80.50 102 LYS A O 1
ATOM 858 N N . MET A 1 103 ? -2.195 5.990 13.826 1.00 80.75 103 MET A N 1
ATOM 859 C CA . MET A 1 103 ? -0.962 5.248 13.550 1.00 80.75 103 MET A CA 1
ATOM 860 C C . MET A 1 103 ? -0.994 4.607 12.161 1.00 80.75 103 MET A C 1
ATOM 862 O O . MET A 1 103 ? -0.020 4.718 11.420 1.00 80.75 103 MET A O 1
ATOM 866 N N . PHE A 1 104 ? -2.125 4.009 11.777 1.00 80.00 104 PHE A N 1
ATOM 867 C CA . PHE A 1 104 ? -2.289 3.392 10.464 1.00 80.00 104 PHE A CA 1
ATOM 868 C C . PHE A 1 104 ? -2.054 4.395 9.332 1.00 80.00 104 PHE A C 1
ATOM 870 O O . PHE A 1 104 ? -1.227 4.135 8.470 1.00 80.00 104 PHE A O 1
ATOM 877 N N . PHE A 1 105 ? -2.677 5.578 9.370 1.00 79.25 105 PHE A N 1
ATOM 878 C CA . PHE A 1 105 ? -2.451 6.620 8.358 1.00 79.25 105 PHE A CA 1
ATOM 879 C C . PHE A 1 105 ? -0.988 7.050 8.247 1.00 79.25 105 PHE A C 1
ATOM 881 O O . PHE A 1 105 ? -0.508 7.301 7.144 1.00 79.25 105 PHE A O 1
ATOM 888 N N . ASN A 1 106 ? -0.270 7.124 9.370 1.00 84.75 106 ASN A N 1
ATOM 889 C CA . ASN A 1 106 ? 1.147 7.468 9.342 1.00 84.75 106 ASN A CA 1
ATOM 890 C C . ASN A 1 106 ? 1.968 6.384 8.624 1.00 84.75 106 ASN A C 1
ATOM 892 O O . ASN A 1 106 ? 2.820 6.696 7.795 1.00 84.75 106 ASN A O 1
ATOM 896 N N . VAL A 1 107 ? 1.652 5.112 8.886 1.00 85.00 107 VAL A N 1
ATOM 897 C CA . VAL A 1 107 ? 2.245 3.960 8.194 1.00 85.00 107 VAL A CA 1
ATOM 898 C C . VAL A 1 107 ? 1.899 3.974 6.701 1.00 85.00 107 VAL A C 1
ATOM 900 O O . VAL A 1 107 ? 2.792 3.836 5.869 1.00 85.00 107 VAL A O 1
ATOM 903 N N . GLU A 1 108 ? 0.635 4.206 6.334 1.00 84.25 108 GLU A N 1
ATOM 904 C CA . GLU A 1 108 ? 0.219 4.332 4.929 1.00 84.25 108 GLU A CA 1
ATOM 905 C C . GLU A 1 108 ? 0.981 5.454 4.207 1.00 84.25 108 GLU A C 1
ATOM 907 O O . GLU A 1 108 ? 1.406 5.286 3.065 1.00 84.25 108 GLU A O 1
ATOM 912 N N . ASN A 1 109 ? 1.160 6.602 4.866 1.00 85.81 109 ASN A N 1
ATOM 913 C CA . ASN A 1 109 ? 1.891 7.735 4.307 1.00 85.81 109 ASN A CA 1
ATOM 914 C C . ASN A 1 109 ? 3.383 7.416 4.126 1.00 85.81 109 ASN A C 1
ATOM 916 O O . ASN A 1 109 ? 3.963 7.767 3.100 1.00 85.81 109 ASN A O 1
ATOM 920 N N . ALA A 1 110 ? 3.996 6.702 5.073 1.00 88.69 110 ALA A N 1
ATOM 921 C CA . ALA A 1 110 ? 5.369 6.224 4.933 1.00 88.69 110 ALA A CA 1
ATOM 922 C C . ALA A 1 110 ? 5.520 5.276 3.731 1.00 88.69 110 ALA A C 1
ATOM 924 O O . ALA A 1 110 ? 6.439 5.447 2.930 1.00 88.69 110 ALA A O 1
ATOM 925 N N . PHE A 1 111 ? 4.582 4.339 3.540 1.00 88.19 111 PHE A N 1
ATOM 926 C CA . PHE A 1 111 ? 4.557 3.471 2.358 1.00 88.19 111 PHE A CA 1
ATOM 927 C C . PHE A 1 111 ? 4.400 4.257 1.054 1.00 88.19 111 PHE A C 1
ATOM 929 O O . PHE A 1 111 ? 5.089 3.969 0.077 1.00 88.19 111 PHE A O 1
ATOM 936 N N . TYR A 1 112 ? 3.532 5.269 1.033 1.00 87.88 112 TYR A N 1
ATOM 937 C CA . TYR A 1 112 ? 3.376 6.143 -0.128 1.00 87.88 112 TYR A CA 1
ATOM 938 C C . TYR A 1 112 ? 4.692 6.848 -0.489 1.00 87.88 112 TYR A C 1
ATOM 940 O O . TYR A 1 112 ? 5.093 6.839 -1.652 1.00 87.88 112 TYR A O 1
ATOM 948 N N . ILE A 1 113 ? 5.383 7.428 0.500 1.00 88.88 113 ILE A N 1
ATOM 949 C CA . ILE A 1 113 ? 6.674 8.099 0.290 1.00 88.88 113 ILE A CA 1
ATOM 950 C C . ILE A 1 113 ? 7.715 7.099 -0.224 1.00 88.88 113 ILE A C 1
ATOM 952 O O . ILE A 1 113 ? 8.411 7.391 -1.194 1.00 88.88 113 ILE A O 1
ATOM 956 N N . PHE A 1 114 ? 7.784 5.909 0.377 1.00 90.75 114 PHE A N 1
ATOM 957 C CA . PHE A 1 114 ? 8.690 4.842 -0.044 1.00 90.75 114 PHE A CA 1
ATOM 958 C C . PHE A 1 114 ? 8.492 4.455 -1.517 1.00 90.75 114 PHE A C 1
ATOM 960 O O . PHE A 1 114 ? 9.462 4.392 -2.276 1.00 90.75 114 PHE A O 1
ATOM 967 N N . LEU A 1 115 ? 7.244 4.241 -1.943 1.00 90.19 115 LEU A N 1
ATOM 968 C CA . LEU A 1 115 ? 6.929 3.903 -3.332 1.00 90.19 115 LEU A CA 1
ATOM 969 C C . LEU A 1 115 ? 7.279 5.050 -4.284 1.00 90.19 115 LEU A C 1
ATOM 971 O O . LEU A 1 115 ? 7.896 4.815 -5.319 1.00 90.19 115 LEU A O 1
ATOM 975 N N . LEU A 1 116 ? 6.946 6.292 -3.921 1.00 90.38 116 LEU A N 1
ATOM 976 C CA . LEU A 1 116 ? 7.245 7.471 -4.736 1.00 90.38 116 LEU A CA 1
ATOM 977 C C . LEU A 1 116 ? 8.751 7.635 -4.978 1.00 90.38 116 LEU A C 1
ATOM 979 O O . LEU A 1 116 ? 9.173 7.815 -6.118 1.00 90.38 116 LEU A O 1
ATOM 983 N N . VAL A 1 117 ? 9.561 7.541 -3.921 1.00 91.56 117 VAL A N 1
ATOM 984 C CA . VAL A 1 117 ? 11.027 7.621 -4.025 1.00 91.56 117 VAL A CA 1
ATOM 985 C C . VAL A 1 117 ? 11.567 6.477 -4.880 1.00 91.56 117 VAL A C 1
ATOM 987 O O . VAL A 1 117 ? 12.419 6.699 -5.737 1.00 91.56 117 VAL A O 1
ATOM 990 N N . SER A 1 118 ? 11.033 5.267 -4.704 1.00 90.94 118 SER A N 1
ATOM 991 C CA . SER A 1 118 ? 11.448 4.102 -5.487 1.00 90.94 118 SER A CA 1
ATOM 992 C C . SER A 1 118 ? 11.182 4.290 -6.985 1.00 90.94 118 SER A C 1
ATOM 994 O O . SER A 1 118 ? 12.076 4.059 -7.797 1.00 90.94 118 SER A O 1
ATOM 996 N N . TYR A 1 119 ? 10.001 4.784 -7.370 1.00 90.25 119 TYR A N 1
ATOM 997 C CA . TYR A 1 119 ? 9.698 5.085 -8.774 1.00 90.25 119 TYR A CA 1
ATOM 998 C C . TYR A 1 119 ? 10.539 6.239 -9.333 1.00 90.25 119 TYR A C 1
ATOM 1000 O O . TYR A 1 119 ? 10.940 6.177 -10.494 1.00 90.25 119 TYR A O 1
ATOM 1008 N N . LEU A 1 120 ? 10.870 7.257 -8.528 1.00 90.75 120 LEU A N 1
ATOM 1009 C CA . LEU A 1 120 ? 11.791 8.324 -8.944 1.00 90.75 120 LEU A CA 1
ATOM 1010 C C . LEU A 1 120 ? 13.185 7.775 -9.270 1.00 90.75 120 LEU A C 1
ATOM 1012 O O . LEU A 1 120 ? 13.757 8.139 -10.295 1.00 90.75 120 LEU A O 1
ATOM 1016 N N . ILE A 1 121 ? 13.715 6.865 -8.448 1.00 89.88 121 ILE A N 1
ATOM 1017 C CA . ILE A 1 121 ? 15.012 6.217 -8.701 1.00 89.88 121 ILE A CA 1
ATOM 1018 C C . ILE A 1 121 ? 14.980 5.439 -10.021 1.00 89.88 121 ILE A C 1
ATOM 1020 O O . ILE A 1 121 ? 15.892 5.567 -10.839 1.00 89.88 121 ILE A O 1
ATOM 1024 N N . VAL A 1 122 ? 13.919 4.663 -10.261 1.00 87.88 122 VAL A N 1
ATOM 1025 C CA . VAL A 1 122 ? 13.773 3.900 -11.509 1.00 87.88 122 VAL A CA 1
ATOM 1026 C C . VAL A 1 122 ? 13.649 4.828 -12.721 1.00 87.88 122 VAL A C 1
ATOM 1028 O O . VAL A 1 122 ? 14.290 4.583 -13.742 1.00 87.88 122 VAL A O 1
ATOM 1031 N N . ALA A 1 123 ? 12.892 5.921 -12.609 1.00 87.88 123 A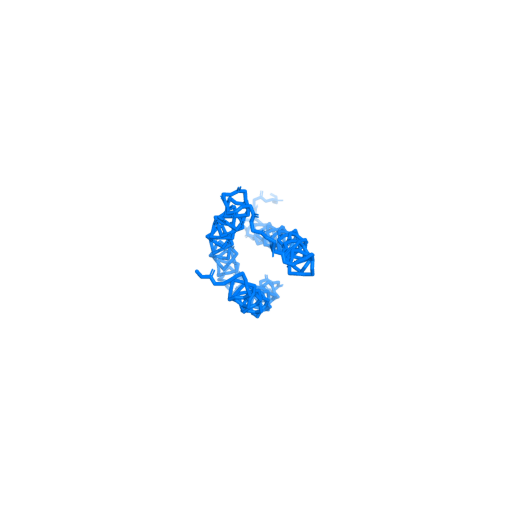LA A N 1
ATOM 1032 C CA . ALA A 1 123 ? 12.772 6.915 -13.673 1.00 87.88 123 ALA A CA 1
ATOM 1033 C C . ALA A 1 123 ? 14.128 7.556 -14.012 1.00 87.88 123 ALA A C 1
ATOM 1035 O O . ALA A 1 123 ? 14.487 7.647 -15.184 1.00 87.88 123 ALA A O 1
ATOM 1036 N N . MET A 1 124 ? 14.917 7.934 -13.000 1.00 88.25 124 MET A N 1
ATOM 1037 C CA . MET A 1 124 ? 16.265 8.478 -13.202 1.00 88.25 124 MET A CA 1
ATOM 1038 C C . MET A 1 124 ? 17.189 7.473 -13.895 1.00 88.25 124 MET A C 1
ATOM 1040 O O . MET A 1 124 ? 17.917 7.851 -14.812 1.00 88.25 124 MET A O 1
ATOM 1044 N N . ARG A 1 125 ? 17.127 6.189 -13.515 1.00 85.62 125 ARG A N 1
ATOM 1045 C CA . ARG A 1 125 ? 17.876 5.115 -14.187 1.00 85.62 125 ARG A CA 1
ATOM 1046 C C . ARG A 1 125 ? 17.496 5.011 -15.665 1.00 85.62 125 ARG A C 1
ATOM 1048 O O . ARG A 1 125 ? 18.381 4.960 -16.511 1.00 85.62 125 ARG A O 1
ATOM 1055 N N . ALA A 1 126 ? 16.200 5.026 -15.976 1.00 82.31 126 ALA A N 1
ATOM 1056 C CA . ALA A 1 126 ? 15.717 4.964 -17.353 1.00 82.31 126 ALA A CA 1
ATOM 1057 C C . ALA A 1 126 ? 16.169 6.178 -18.189 1.00 82.31 126 ALA A C 1
ATOM 1059 O O . ALA A 1 126 ? 16.596 6.008 -19.329 1.00 82.31 126 ALA A O 1
ATOM 1060 N N . ILE A 1 127 ? 16.127 7.390 -17.620 1.00 84.56 127 ILE A N 1
ATOM 1061 C CA . ILE A 1 127 ? 16.585 8.621 -18.285 1.00 84.56 127 ILE A CA 1
ATOM 1062 C C . ILE A 1 127 ? 18.091 8.565 -18.567 1.00 84.56 127 ILE A C 1
ATOM 1064 O O . ILE A 1 127 ? 18.500 8.848 -19.690 1.00 84.56 127 ILE A O 1
ATOM 1068 N N . LEU A 1 128 ? 18.912 8.158 -17.592 1.00 83.25 128 LEU A N 1
ATOM 1069 C CA . LEU A 1 128 ? 20.360 8.002 -17.778 1.00 83.25 128 LEU A CA 1
ATOM 1070 C C . LEU A 1 128 ? 20.679 7.024 -18.917 1.00 83.25 128 LEU A C 1
ATOM 1072 O O . LEU A 1 128 ? 21.448 7.359 -19.812 1.00 83.25 128 LEU A O 1
ATOM 1076 N N . SER A 1 129 ? 20.013 5.864 -18.951 1.00 77.81 129 SER A N 1
ATOM 1077 C CA . SER A 1 129 ? 20.193 4.886 -20.033 1.00 77.81 129 SER A CA 1
ATOM 1078 C C . SER A 1 129 ? 19.787 5.414 -21.415 1.00 77.81 129 SER A C 1
ATOM 1080 O O . SER A 1 129 ? 20.367 5.004 -22.419 1.00 77.81 129 SER A O 1
ATOM 1082 N N . LEU A 1 130 ? 18.802 6.314 -21.497 1.00 76.69 130 LEU A N 1
ATOM 1083 C CA . LEU A 1 130 ? 18.431 6.970 -22.755 1.00 76.69 130 LEU A CA 1
ATOM 1084 C C . LEU A 1 130 ? 19.488 7.987 -23.196 1.00 76.69 130 LEU A C 1
ATOM 1086 O O . LEU A 1 130 ? 19.846 8.015 -24.372 1.00 76.69 130 LEU A O 1
ATOM 1090 N N . ILE A 1 131 ? 20.002 8.799 -22.270 1.00 79.25 131 ILE A N 1
ATOM 1091 C CA . ILE A 1 131 ? 21.021 9.815 -22.567 1.00 79.25 131 ILE A CA 1
ATOM 1092 C C . ILE A 1 131 ? 22.322 9.156 -23.052 1.00 79.25 131 ILE A C 1
ATOM 1094 O O . ILE A 1 131 ? 22.872 9.585 -24.069 1.00 79.25 131 ILE A O 1
ATOM 1098 N N . ASP A 1 132 ? 22.769 8.086 -22.386 1.00 72.94 132 ASP A N 1
ATOM 1099 C CA . ASP A 1 132 ? 23.975 7.340 -22.769 1.00 72.94 132 ASP A CA 1
ATOM 1100 C C . ASP A 1 132 ? 23.842 6.708 -24.163 1.00 72.94 132 ASP A C 1
ATOM 1102 O O . ASP A 1 132 ? 24.759 6.795 -24.981 1.00 72.94 132 ASP A O 1
ATOM 1106 N N . ASN A 1 133 ? 22.676 6.136 -24.484 1.00 68.31 133 ASN A N 1
ATOM 1107 C CA . ASN A 1 133 ? 22.415 5.552 -25.805 1.00 68.31 133 ASN A CA 1
ATOM 1108 C C . ASN A 1 133 ? 22.359 6.591 -26.938 1.00 68.31 133 ASN A C 1
ATOM 1110 O O . ASN A 1 133 ? 22.617 6.245 -28.090 1.00 68.31 133 ASN A O 1
ATOM 1114 N N . HIS A 1 134 ? 22.038 7.851 -26.637 1.00 65.00 134 HIS A N 1
ATOM 1115 C CA . HIS A 1 134 ? 22.015 8.939 -27.619 1.00 65.00 134 HIS A CA 1
ATOM 1116 C C . HIS A 1 134 ? 23.368 9.656 -27.786 1.00 65.00 134 HIS A C 1
ATOM 1118 O O . HIS A 1 134 ? 23.463 10.576 -28.597 1.00 65.00 134 HIS A O 1
ATOM 1124 N N . GLY A 1 135 ? 24.420 9.242 -27.069 1.00 52.69 135 GLY A N 1
ATOM 1125 C CA . GLY A 1 135 ? 25.781 9.763 -27.249 1.00 52.69 135 GLY A CA 1
ATOM 1126 C C . GLY A 1 135 ? 25.991 11.212 -26.794 1.00 52.69 135 GLY A C 1
ATOM 1127 O O . GLY A 1 135 ? 27.017 11.796 -27.115 1.00 52.69 135 GLY A O 1
ATOM 1128 N N . VAL A 1 136 ? 25.049 11.796 -26.043 1.00 54.84 136 VAL A N 1
ATOM 1129 C CA . VAL A 1 136 ? 25.099 13.204 -25.589 1.00 54.84 136 VAL A CA 1
ATOM 1130 C C . VAL A 1 136 ? 26.169 13.435 -24.508 1.00 54.84 136 VAL A C 1
ATOM 1132 O O . VAL A 1 136 ? 26.599 14.563 -24.292 1.00 54.84 136 VAL A O 1
ATOM 1135 N N . LEU A 1 137 ? 26.611 12.368 -23.840 1.00 53.09 137 LEU A N 1
ATOM 1136 C CA . LEU A 1 137 ? 27.593 12.396 -22.749 1.00 53.09 137 LEU A CA 1
ATOM 1137 C C . LEU A 1 137 ? 29.002 11.937 -23.174 1.00 53.09 137 LEU A C 1
ATOM 1139 O O . LEU A 1 137 ? 29.841 11.684 -22.309 1.00 53.09 137 LEU A O 1
ATOM 1143 N N . LYS A 1 138 ? 29.258 11.810 -24.483 1.00 45.59 138 LYS A N 1
ATOM 1144 C CA . LYS A 1 138 ? 30.563 11.419 -25.031 1.00 45.59 138 LYS A CA 1
ATOM 1145 C C . LYS A 1 138 ? 31.332 12.606 -25.597 1.00 45.59 138 LYS A C 1
ATOM 1147 O O . LYS A 1 138 ? 30.697 13.456 -26.254 1.00 45.59 138 LYS A O 1
#